Protein AF-X1SA80-F1 (afdb_monomer)

InterPro domains:
  IPR015421 Pyridoxal phosphate-dependent transferase, major domain [G3DSA:3.40.640.10] (35-55)
  IPR015422 Pyridoxal phosphate-dependent transferase, small domain [G3DSA:3.90.1150.10] (10-34)
  IPR015424 Pyridoxal phosphate-dependent transferase [SSF53383] (3-55)
  IPR039429 Serine hydroxymethyltransferase-like domain [PF00464] (7-55)
  IPR049943 Serine hydroxymethyltransferase-like [PTHR11680] (5-55)

Foldseek 3Di:
DPCPVVCVVPVPVVVVVVVVVVCVVPDDDDDPPDDDDDPVVVVVVPDPVVVDDDD

Solvent-accessible surface area (backbone atoms only — not comparable to full-atom values): 3710 Å² total; per-residue (Å²): 114,92,58,52,72,49,36,74,78,39,49,66,61,44,50,50,52,53,52,49,54,49,49,64,70,78,48,87,87,80,60,88,89,66,83,86,80,54,68,76,63,58,57,67,72,77,46,79,73,75,79,60,85,86,131

Radius of gyration: 14.65 Å; Cα contacts (8 Å, |Δi|>4): 12; chains: 1; bounding box: 30×32×28 Å

Organism: NCBI:txid412755

Sequence (55 aa):
MPYEHLRSVDPEVAEAIKRELWKQREHLELIPSENRVSLAVMETLANPMQNNYAE

Structure (mmCIF, N/CA/C/O backbone):
data_AF-X1SA80-F1
#
_entry.id   AF-X1SA80-F1
#
loop_
_atom_site.group_PDB
_atom_site.id
_atom_site.type_symbol
_atom_site.label_atom_id
_atom_site.label_alt_id
_atom_site.label_comp_id
_atom_site.label_asym_id
_atom_site.label_entity_id
_atom_site.label_seq_id
_atom_site.pdbx_PDB_ins_code
_atom_site.Cartn_x
_atom_site.Cartn_y
_atom_site.Cartn_z
_atom_site.occupancy
_atom_site.B_iso_or_equiv
_atom_site.auth_seq_id
_atom_site.auth_comp_id
_atom_site.auth_asym_id
_atom_site.auth_atom_id
_atom_site.pdbx_PDB_model_num
ATOM 1 N N . MET A 1 1 ? -16.924 -2.169 2.556 1.00 53.34 1 MET A N 1
ATOM 2 C CA . MET A 1 1 ? -16.075 -1.241 1.742 1.00 53.34 1 MET A CA 1
ATOM 3 C C . MET A 1 1 ? -14.612 -1.672 1.863 1.00 53.34 1 MET A C 1
ATOM 5 O O . MET A 1 1 ? -14.314 -2.334 2.852 1.00 53.34 1 MET A O 1
ATOM 9 N N . PRO A 1 2 ? -13.690 -1.345 0.931 1.00 77.25 2 PRO A N 1
ATOM 10 C CA . PRO A 1 2 ? -12.266 -1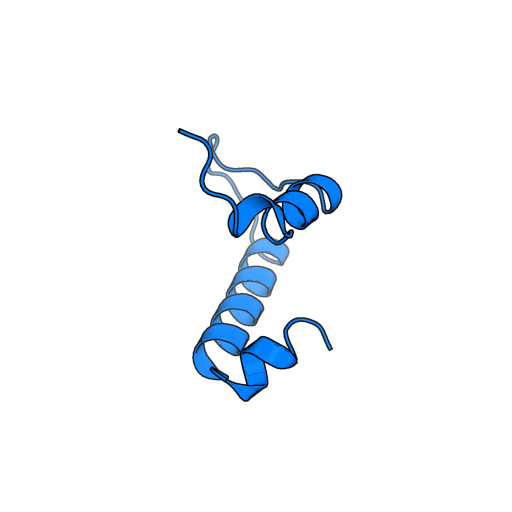.576 1.192 1.00 77.25 2 PRO A CA 1
ATOM 11 C C . PRO A 1 2 ? -11.864 -0.905 2.519 1.00 77.25 2 PRO A C 1
ATOM 13 O O . PRO A 1 2 ? -12.347 0.186 2.827 1.00 77.25 2 PRO A O 1
ATOM 16 N N . TYR A 1 3 ? -11.033 -1.590 3.310 1.00 89.38 3 TYR A N 1
ATOM 17 C CA . TYR A 1 3 ? -10.505 -1.135 4.608 1.00 89.38 3 TYR A CA 1
ATOM 18 C C . TYR A 1 3 ? -11.524 -0.958 5.748 1.00 89.38 3 TYR A C 1
ATOM 20 O O . TYR A 1 3 ? -11.280 -0.185 6.665 1.00 89.38 3 TYR A O 1
ATOM 28 N N . GLU A 1 4 ? -12.657 -1.663 5.748 1.00 93.44 4 GLU A N 1
ATOM 29 C CA . GLU A 1 4 ? -13.683 -1.501 6.794 1.00 93.44 4 GLU A CA 1
ATOM 30 C C . GLU A 1 4 ? -13.198 -1.876 8.202 1.00 93.44 4 GLU A C 1
ATOM 32 O O . GLU A 1 4 ? -13.409 -1.112 9.144 1.00 93.44 4 GLU A O 1
ATOM 37 N N . HIS A 1 5 ? -12.469 -2.989 8.327 1.00 95.56 5 HIS A N 1
ATOM 38 C CA . HIS A 1 5 ? -11.827 -3.377 9.584 1.00 95.56 5 HIS A CA 1
ATOM 39 C C . HIS A 1 5 ? -10.811 -2.329 10.047 1.00 95.56 5 HIS A C 1
ATOM 41 O O . HIS A 1 5 ? -10.868 -1.893 11.193 1.00 95.56 5 HIS A O 1
ATOM 47 N N . LEU A 1 6 ? -9.945 -1.860 9.141 1.00 95.88 6 LEU A N 1
ATOM 48 C CA . LEU A 1 6 ? -8.971 -0.816 9.454 1.00 95.88 6 LEU A CA 1
ATOM 49 C C . LEU A 1 6 ? -9.665 0.474 9.894 1.00 95.88 6 LEU A C 1
ATOM 51 O O . LEU A 1 6 ? -9.341 0.990 10.946 1.00 95.88 6 LEU A O 1
ATOM 55 N N . ARG A 1 7 ? -10.683 0.942 9.166 1.00 96.94 7 ARG A N 1
ATOM 56 C CA . ARG A 1 7 ? -11.422 2.169 9.492 1.00 96.94 7 ARG A CA 1
ATOM 57 C C . ARG A 1 7 ? -12.101 2.115 10.862 1.00 96.94 7 ARG A C 1
ATOM 59 O O . ARG A 1 7 ? -12.272 3.157 11.482 1.00 96.94 7 ARG A O 1
ATOM 66 N N . SER A 1 8 ? -12.521 0.930 11.313 1.00 97.44 8 SER A N 1
ATOM 67 C CA . SER A 1 8 ? -13.117 0.765 12.647 1.00 97.44 8 SER A CA 1
ATOM 68 C C . SER A 1 8 ? -12.104 0.889 13.788 1.00 97.44 8 SER A C 1
ATOM 70 O O . SE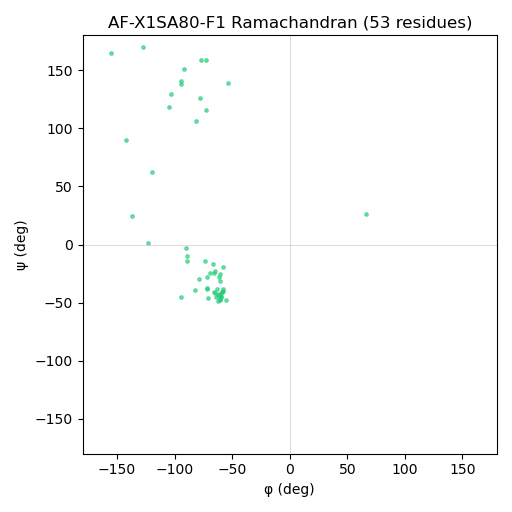R A 1 8 ? -12.482 1.297 14.881 1.00 97.44 8 SER A O 1
ATOM 72 N N . VAL A 1 9 ? -10.837 0.554 13.531 1.00 98.25 9 VAL A N 1
ATOM 73 C CA . VAL A 1 9 ? -9.747 0.592 14.518 1.00 98.25 9 VAL A CA 1
ATOM 74 C C . VAL A 1 9 ? -8.989 1.918 14.442 1.00 98.25 9 VAL A C 1
ATOM 76 O O . VAL A 1 9 ? -8.720 2.532 15.468 1.00 98.25 9 VAL A O 1
ATOM 79 N N . ASP A 1 10 ? -8.680 2.360 13.226 1.00 98.19 10 ASP A N 1
ATOM 80 C CA . ASP A 1 10 ? -7.925 3.565 12.905 1.00 98.19 10 ASP A CA 1
ATOM 81 C C . ASP A 1 10 ? -8.511 4.254 11.648 1.00 98.19 10 ASP A C 1
ATOM 83 O O . ASP A 1 10 ? -8.140 3.954 10.501 1.00 98.19 10 ASP A O 1
ATOM 87 N N . PRO A 1 11 ? -9.482 5.166 11.832 1.00 97.12 11 PRO A N 1
ATOM 88 C CA . PRO A 1 11 ? -10.095 5.893 10.725 1.00 97.12 11 PRO A CA 1
ATOM 89 C C . PRO A 1 11 ? -9.145 6.899 10.061 1.00 97.12 11 PRO A C 1
ATOM 91 O O . PRO A 1 11 ? -9.340 7.211 8.884 1.00 97.12 11 PRO A O 1
ATOM 94 N N . GLU A 1 12 ? -8.128 7.397 10.772 1.00 98.00 12 GLU A N 1
ATOM 95 C CA . GLU A 1 12 ? -7.178 8.375 10.233 1.00 98.00 12 GLU A CA 1
ATOM 96 C C . GLU A 1 12 ? -6.261 7.725 9.196 1.00 98.00 12 GLU A C 1
ATOM 98 O O . GLU A 1 12 ? -6.124 8.237 8.079 1.00 98.00 12 GLU A O 1
ATOM 103 N N . VAL A 1 13 ? -5.715 6.545 9.511 1.00 97.62 13 VAL A N 1
ATOM 104 C CA . VAL A 1 13 ? -4.892 5.771 8.569 1.00 97.62 13 VAL A CA 1
ATOM 105 C C . VAL A 1 13 ? -5.720 5.301 7.373 1.00 97.62 13 VAL A C 1
ATOM 107 O O . VAL A 1 13 ? -5.264 5.396 6.230 1.00 97.62 13 VAL A O 1
ATOM 110 N N . ALA A 1 14 ? -6.958 4.846 7.594 1.00 97.25 14 ALA A N 1
ATOM 111 C CA . ALA A 1 14 ? -7.845 4.448 6.499 1.00 97.25 14 ALA A CA 1
ATOM 112 C C . ALA A 1 14 ? -8.099 5.601 5.505 1.00 97.25 14 ALA A C 1
ATOM 114 O O . ALA A 1 14 ? -8.093 5.394 4.287 1.00 97.25 14 ALA A O 1
ATOM 115 N N . GLU A 1 15 ? -8.294 6.821 6.010 1.00 96.75 15 GLU A N 1
ATOM 116 C CA . GLU A 1 15 ? -8.483 8.010 5.177 1.00 96.75 15 GLU A CA 1
ATOM 117 C C . GLU A 1 15 ? -7.179 8.439 4.482 1.00 96.75 15 GLU A C 1
ATOM 119 O O . GLU A 1 15 ? -7.208 8.805 3.305 1.00 96.75 15 GLU A O 1
ATOM 124 N N . ALA A 1 16 ? -6.027 8.328 5.151 1.00 97.75 16 ALA A N 1
ATOM 125 C CA . ALA A 1 16 ? -4.723 8.591 4.540 1.00 97.75 16 ALA A CA 1
ATOM 126 C C . ALA A 1 16 ? -4.449 7.664 3.340 1.00 97.75 16 ALA A C 1
ATOM 128 O O . ALA A 1 16 ? -4.087 8.146 2.265 1.00 97.75 16 ALA A O 1
ATOM 129 N N . ILE A 1 17 ? -4.716 6.358 3.476 1.00 96.62 17 ILE A N 1
ATOM 130 C CA . ILE A 1 17 ? -4.582 5.379 2.380 1.00 96.62 17 ILE A CA 1
ATOM 131 C C . ILE A 1 17 ? -5.494 5.747 1.205 1.00 96.62 17 ILE A C 1
ATOM 133 O O . ILE A 1 17 ? -5.076 5.716 0.047 1.00 96.62 17 ILE A O 1
ATOM 137 N N . LYS A 1 18 ? -6.746 6.126 1.486 1.00 95.75 18 LYS A N 1
ATOM 138 C CA . LYS A 1 18 ? -7.705 6.523 0.448 1.00 95.75 18 LYS A CA 1
ATOM 139 C C . LYS A 1 18 ? -7.231 7.758 -0.325 1.00 95.75 18 LYS A C 1
ATOM 141 O O . LYS A 1 18 ? -7.356 7.790 -1.551 1.00 95.75 18 LYS A O 1
ATOM 146 N N . ARG A 1 19 ? -6.691 8.762 0.373 1.00 96.69 19 ARG A N 1
ATOM 147 C CA . ARG A 1 19 ? -6.133 9.975 -0.246 1.00 96.69 19 ARG A CA 1
ATOM 148 C C . ARG A 1 19 ? -4.900 9.667 -1.087 1.00 96.69 19 ARG A C 1
ATOM 150 O O . ARG A 1 19 ? -4.786 10.193 -2.190 1.00 96.69 19 ARG A O 1
ATOM 157 N N . GLU A 1 20 ? -4.024 8.789 -0.608 1.00 97.06 20 GLU A N 1
ATOM 158 C CA . GLU A 1 20 ? -2.842 8.361 -1.359 1.00 97.06 20 GLU A CA 1
ATOM 159 C C . GLU A 1 20 ? -3.228 7.614 -2.639 1.00 97.06 20 GLU A C 1
ATOM 161 O O . GLU A 1 20 ? -2.736 7.941 -3.715 1.00 97.06 20 GLU A O 1
ATOM 166 N N . LEU A 1 21 ? -4.182 6.682 -2.557 1.00 95.12 21 LEU A N 1
ATOM 167 C CA . LEU A 1 21 ? -4.696 5.973 -3.730 1.00 95.12 21 LEU A CA 1
ATOM 168 C C . LEU A 1 21 ? -5.280 6.937 -4.770 1.00 95.12 21 LEU A C 1
ATOM 170 O O . LEU A 1 21 ? -5.081 6.750 -5.969 1.00 95.12 21 LEU A O 1
ATOM 174 N N . TRP A 1 22 ? -6.011 7.959 -4.320 1.00 96.19 22 TRP A N 1
ATOM 175 C CA . TRP A 1 22 ? -6.519 9.004 -5.206 1.00 96.19 22 TRP A CA 1
ATOM 176 C C . TRP A 1 22 ? -5.374 9.780 -5.867 1.00 96.19 22 TRP A C 1
ATOM 178 O O . TRP A 1 22 ? -5.341 9.893 -7.089 1.00 96.19 22 TRP A O 1
ATOM 188 N N . LYS A 1 23 ? -4.386 10.230 -5.083 1.00 96.81 23 LYS A N 1
ATOM 189 C CA . LYS A 1 23 ? -3.197 10.932 -5.589 1.00 96.81 23 LYS A CA 1
ATOM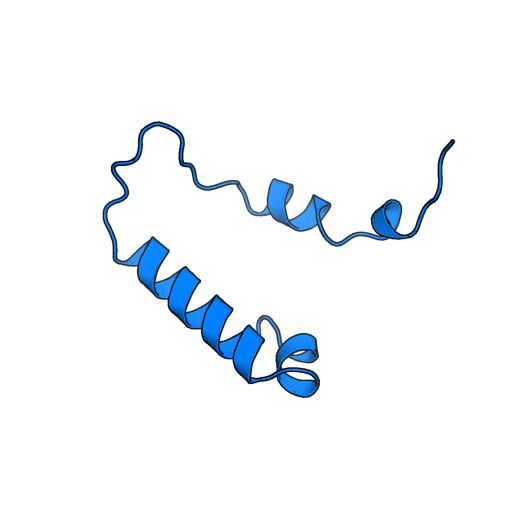 190 C C . LYS A 1 23 ? -2.470 10.109 -6.654 1.00 96.81 23 LYS A C 1
ATOM 192 O O . LYS A 1 23 ? -2.188 10.624 -7.727 1.00 96.81 23 LYS A O 1
ATOM 197 N N . GLN A 1 24 ? -2.234 8.823 -6.397 1.00 96.31 24 GLN A N 1
ATOM 198 C CA . GLN A 1 24 ? -1.560 7.928 -7.341 1.00 96.31 24 GLN A CA 1
ATOM 199 C C . GLN A 1 24 ? -2.357 7.676 -8.625 1.00 96.31 24 GLN A C 1
ATOM 201 O O . GLN A 1 24 ? -1.759 7.319 -9.637 1.00 96.31 24 GLN A O 1
ATOM 206 N N . ARG A 1 25 ? -3.690 7.813 -8.602 1.00 95.12 25 ARG A N 1
ATOM 207 C CA . ARG A 1 25 ? -4.549 7.653 -9.788 1.00 95.12 25 ARG A CA 1
ATOM 208 C C . ARG A 1 25 ? -4.603 8.910 -10.644 1.00 95.12 25 ARG A C 1
ATOM 210 O O . ARG A 1 25 ? -4.576 8.798 -11.864 1.00 95.12 25 ARG A O 1
ATOM 217 N N . GLU A 1 26 ? -4.649 10.072 -10.003 1.00 97.19 26 GLU A N 1
ATOM 218 C CA . GLU A 1 26 ? -4.796 11.362 -10.684 1.00 97.19 26 GLU A CA 1
ATOM 219 C C . GLU A 1 26 ? -3.452 12.000 -11.071 1.00 97.19 26 GLU A C 1
ATOM 221 O O . GLU A 1 26 ? -3.417 12.936 -11.868 1.00 97.19 26 GLU A O 1
ATOM 226 N N . HIS A 1 27 ? -2.335 11.517 -10.518 1.00 94.69 27 HIS A N 1
ATOM 227 C CA . HIS A 1 27 ? -0.999 12.020 -10.827 1.00 94.69 27 HIS A CA 1
ATOM 228 C C . HIS A 1 27 ? -0.303 11.205 -11.927 1.00 94.69 27 HIS A C 1
ATOM 230 O O . HIS A 1 27 ? -0.366 9.972 -11.959 1.00 94.69 27 HIS A O 1
ATOM 236 N N . LEU A 1 28 ? 0.410 11.907 -12.813 1.00 95.31 28 LEU A N 1
ATOM 237 C CA . LEU A 1 28 ? 1.340 11.292 -13.753 1.00 95.31 28 LEU A CA 1
ATOM 238 C C . LEU A 1 28 ? 2.662 11.020 -13.034 1.00 95.31 28 LEU A C 1
ATOM 240 O O . LEU A 1 28 ? 3.420 11.950 -12.778 1.00 95.31 28 LEU A O 1
ATOM 244 N N . GLU A 1 29 ? 2.931 9.752 -12.738 1.00 95.69 29 GLU A N 1
ATOM 245 C CA . GLU A 1 29 ? 4.165 9.348 -12.068 1.00 95.69 29 GLU A CA 1
ATOM 246 C C . GLU A 1 29 ? 5.345 9.329 -13.050 1.00 95.69 29 GLU A C 1
ATOM 248 O O . GLU A 1 29 ? 5.267 8.704 -14.111 1.00 95.69 29 GLU A O 1
ATOM 253 N N . LEU A 1 30 ? 6.426 10.033 -12.703 1.00 97.00 30 LEU A N 1
ATOM 254 C CA . LEU A 1 30 ? 7.620 10.203 -13.544 1.00 97.00 30 LEU A CA 1
ATOM 255 C C . LEU A 1 30 ? 8.905 9.739 -12.849 1.00 97.00 30 LEU A C 1
ATOM 257 O O . LEU A 1 30 ? 9.985 9.845 -13.435 1.00 97.00 30 LEU A O 1
ATOM 261 N N . ILE A 1 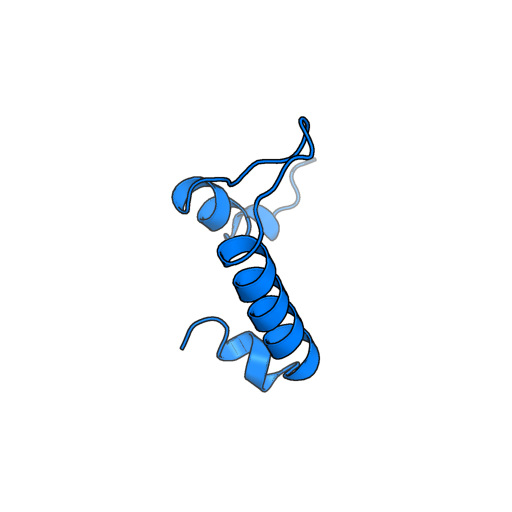31 ? 8.812 9.223 -11.622 1.00 97.62 31 ILE A N 1
ATOM 262 C CA . ILE A 1 31 ? 9.952 8.654 -10.910 1.00 97.62 31 ILE A CA 1
ATOM 263 C C . ILE A 1 31 ? 10.316 7.301 -11.555 1.00 97.62 31 ILE A C 1
ATOM 265 O O . ILE A 1 31 ? 9.531 6.357 -11.475 1.00 97.62 31 ILE A O 1
ATOM 269 N N . PRO A 1 32 ? 11.509 7.145 -12.169 1.00 96.69 32 PRO A N 1
ATOM 270 C CA . PRO A 1 32 ? 11.834 5.948 -12.958 1.00 96.69 32 PRO A CA 1
ATOM 271 C C . PRO A 1 32 ? 11.898 4.643 -12.159 1.00 96.69 32 PRO A C 1
ATOM 273 O O . PRO A 1 32 ? 11.799 3.560 -12.730 1.00 96.69 32 PRO A O 1
ATOM 276 N N . SER A 1 33 ? 12.129 4.737 -10.850 1.00 97.69 33 SER A N 1
ATOM 277 C CA . SER A 1 33 ? 12.222 3.590 -9.947 1.00 97.69 33 SER A CA 1
ATOM 278 C C . SER A 1 33 ? 10.880 3.166 -9.350 1.00 97.69 33 SER A C 1
ATOM 280 O O . SER A 1 33 ? 10.823 2.128 -8.695 1.00 97.69 33 SER A O 1
ATOM 282 N N . GLU A 1 34 ? 9.820 3.956 -9.528 1.00 97.62 34 GLU A N 1
ATOM 283 C CA . GLU A 1 34 ? 8.495 3.642 -8.996 1.00 97.62 34 GLU A CA 1
ATOM 284 C C . GLU A 1 34 ? 7.647 2.857 -9.995 1.00 97.62 34 GLU A C 1
ATOM 286 O O . GLU A 1 34 ? 7.818 2.943 -11.212 1.00 97.62 34 GLU A O 1
ATOM 291 N N . ASN A 1 35 ? 6.733 2.039 -9.470 1.00 96.19 35 ASN A N 1
ATOM 292 C CA . ASN A 1 35 ? 5.852 1.223 -10.291 1.00 96.19 35 ASN A CA 1
ATOM 293 C C . ASN A 1 35 ? 4.553 0.865 -9.555 1.00 96.19 35 ASN A C 1
ATOM 295 O O . ASN A 1 35 ? 4.457 0.960 -8.331 1.00 96.19 35 ASN A O 1
ATOM 299 N N . ARG A 1 36 ? 3.556 0.396 -10.309 1.00 95.44 36 ARG A N 1
ATOM 300 C CA . ARG A 1 36 ? 2.295 -0.133 -9.782 1.00 95.44 36 ARG A CA 1
ATOM 301 C C . ARG A 1 36 ? 2.310 -1.653 -9.882 1.00 95.44 36 ARG A C 1
ATOM 303 O O . ARG A 1 36 ? 2.383 -2.215 -10.972 1.00 95.44 36 ARG A O 1
ATOM 310 N N . VAL A 1 37 ? 2.230 -2.320 -8.738 1.00 96.81 37 VAL A N 1
ATOM 311 C CA . VAL A 1 37 ? 2.141 -3.783 -8.680 1.00 96.81 37 VAL A CA 1
ATOM 312 C C . VAL A 1 37 ? 0.730 -4.270 -9.025 1.00 96.81 37 VAL A C 1
ATOM 314 O O . VAL A 1 37 ? -0.247 -3.524 -8.930 1.00 96.81 37 VAL A O 1
ATOM 317 N N . SER A 1 38 ? 0.608 -5.535 -9.429 1.00 97.12 38 SER A N 1
ATOM 318 C CA . SER A 1 38 ? -0.696 -6.154 -9.676 1.00 97.12 38 SER A CA 1
ATOM 319 C C . SER A 1 38 ? -1.436 -6.444 -8.365 1.00 97.12 38 SER A C 1
ATOM 321 O O . SER A 1 38 ? -0.825 -6.581 -7.304 1.00 97.12 38 SER A O 1
ATOM 323 N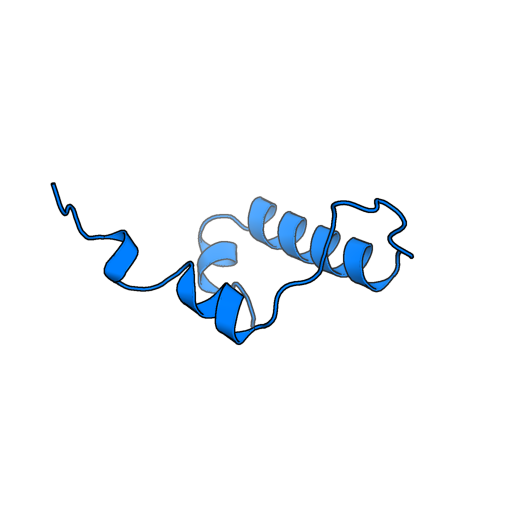 N . LEU A 1 39 ? -2.762 -6.594 -8.443 1.00 94.12 39 LEU A N 1
ATOM 324 C CA . LEU A 1 39 ? -3.570 -7.016 -7.292 1.00 94.12 39 LEU A CA 1
ATOM 325 C C . LEU A 1 39 ? -3.107 -8.368 -6.739 1.00 94.12 39 LEU A C 1
ATOM 327 O O . LEU A 1 39 ? -2.979 -8.500 -5.530 1.00 94.12 39 LEU A O 1
ATOM 331 N N . ALA A 1 40 ? -2.748 -9.313 -7.614 1.00 96.25 40 ALA A N 1
ATOM 332 C CA . ALA A 1 40 ? -2.239 -10.622 -7.207 1.00 96.25 40 ALA A CA 1
ATOM 333 C C . ALA A 1 40 ? -0.975 -10.518 -6.334 1.00 96.25 40 ALA A C 1
ATOM 335 O O . ALA A 1 40 ? -0.842 -11.257 -5.369 1.00 96.25 40 ALA A O 1
ATOM 336 N N . VAL A 1 41 ? -0.064 -9.582 -6.635 1.00 96.88 41 VAL A N 1
ATOM 337 C CA . VAL A 1 41 ? 1.126 -9.334 -5.800 1.00 96.88 41 VAL A CA 1
ATOM 338 C C . VAL A 1 41 ? 0.746 -8.645 -4.485 1.00 96.88 41 VAL A C 1
ATOM 340 O O . VAL A 1 41 ? 1.294 -8.979 -3.441 1.00 96.88 41 VAL A O 1
ATOM 343 N N . MET A 1 42 ? -0.210 -7.710 -4.493 1.00 95.25 42 MET A N 1
ATOM 344 C CA . MET A 1 42 ? -0.678 -7.077 -3.249 1.00 95.25 42 MET A CA 1
ATOM 345 C C . MET A 1 42 ? -1.341 -8.078 -2.294 1.00 95.25 42 MET A C 1
ATOM 347 O O . MET A 1 42 ? -1.124 -8.005 -1.086 1.00 95.25 42 MET A O 1
ATOM 351 N N . GLU A 1 43 ? -2.109 -9.036 -2.817 1.00 94.12 43 G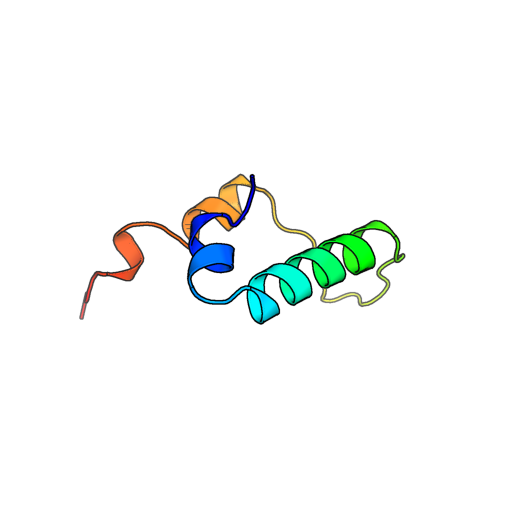LU A N 1
ATOM 3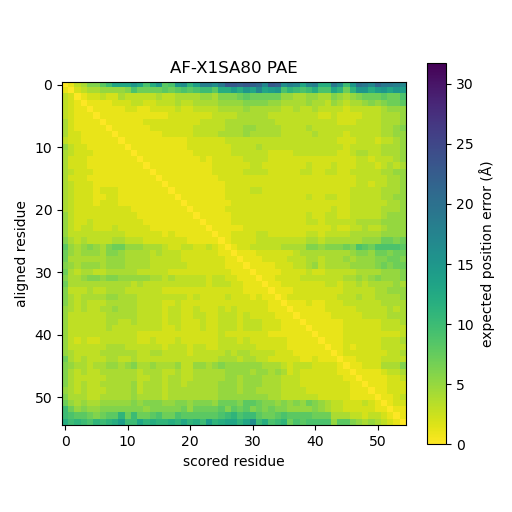52 C CA . GLU A 1 43 ? -2.774 -10.080 -2.023 1.00 94.12 43 GLU A CA 1
ATOM 353 C C . GLU A 1 43 ? -1.778 -10.964 -1.257 1.00 94.12 43 GLU A C 1
ATOM 355 O O . GLU A 1 43 ? -2.095 -11.456 -0.172 1.00 94.12 43 GLU A O 1
ATOM 360 N N . THR A 1 44 ? -0.542 -11.124 -1.750 1.00 94.81 44 THR A N 1
ATOM 361 C CA . THR A 1 44 ? 0.471 -11.92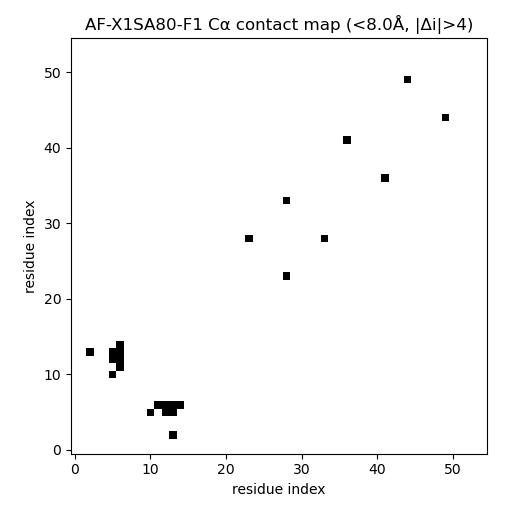2 -1.044 1.00 94.81 44 THR A CA 1
ATOM 362 C C . THR A 1 44 ? 1.041 -11.232 0.195 1.00 94.81 44 THR A C 1
ATOM 364 O O . THR A 1 44 ? 1.706 -11.890 0.990 1.00 94.81 44 THR A O 1
ATOM 367 N N . LEU A 1 45 ? 0.824 -9.927 0.383 1.00 94.62 45 LEU A N 1
ATOM 368 C CA . LEU A 1 45 ? 1.390 -9.193 1.522 1.00 94.62 45 LEU A CA 1
ATOM 369 C C . LEU A 1 45 ? 0.619 -9.425 2.828 1.00 94.62 45 LEU A C 1
ATOM 371 O O . LEU A 1 45 ? 1.214 -9.380 3.898 1.00 94.62 45 LEU A O 1
ATOM 375 N N . ALA A 1 46 ? -0.687 -9.693 2.753 1.00 91.62 46 ALA A N 1
ATOM 376 C CA . ALA A 1 46 ? -1.571 -9.821 3.914 1.00 91.62 46 ALA A CA 1
ATOM 377 C C . ALA A 1 46 ? -2.203 -11.219 3.986 1.00 91.62 46 ALA A C 1
ATOM 379 O O . ALA A 1 46 ? -3.419 -11.380 3.891 1.00 91.62 46 ALA A O 1
ATOM 380 N N . ASN A 1 47 ? -1.365 -12.244 4.140 1.00 94.25 47 ASN A N 1
ATOM 381 C CA . ASN A 1 47 ? -1.799 -13.637 4.242 1.00 94.25 47 ASN A CA 1
ATOM 382 C C . ASN A 1 47 ? -1.202 -14.327 5.493 1.00 94.25 47 ASN A C 1
ATOM 384 O O . ASN A 1 47 ? -0.302 -13.770 6.128 1.00 94.25 47 ASN A O 1
ATOM 388 N N . PRO A 1 48 ? -1.664 -15.542 5.856 1.00 96.75 48 PRO A N 1
ATOM 389 C CA . PRO A 1 48 ? -1.212 -16.237 7.064 1.00 96.75 48 PRO A CA 1
ATOM 390 C C . PRO A 1 48 ? 0.297 -16.502 7.162 1.00 96.75 48 PRO A C 1
ATOM 392 O O . PRO A 1 48 ? 0.785 -16.714 8.270 1.00 96.75 48 PRO A O 1
ATOM 395 N N . MET A 1 49 ? 1.049 -16.467 6.054 1.00 95.50 49 MET A N 1
ATOM 396 C CA . MET A 1 49 ? 2.510 -16.619 6.076 1.00 95.50 49 MET A CA 1
ATOM 397 C C . MET A 1 49 ? 3.193 -15.519 6.901 1.00 95.50 49 MET A C 1
ATOM 399 O O . MET A 1 49 ? 4.258 -15.769 7.452 1.00 95.50 49 MET A O 1
ATOM 403 N N . GLN A 1 50 ? 2.574 -14.340 7.046 1.00 94.62 50 GLN A N 1
ATOM 404 C CA . GLN A 1 50 ? 3.084 -13.240 7.881 1.00 94.62 50 GLN A CA 1
ATOM 405 C C . GLN A 1 50 ? 3.089 -13.559 9.386 1.00 94.62 50 GLN A C 1
ATOM 407 O O . GLN A 1 50 ? 3.774 -12.889 10.151 1.00 94.62 50 GLN A O 1
ATOM 412 N N . ASN A 1 51 ? 2.348 -14.581 9.822 1.00 96.06 51 ASN A N 1
ATOM 413 C CA . ASN A 1 51 ? 2.304 -14.996 11.227 1.00 96.06 51 ASN A CA 1
ATOM 414 C C . ASN A 1 51 ? 3.363 -16.053 11.562 1.00 96.06 51 ASN A C 1
ATOM 416 O O . ASN A 1 51 ? 3.425 -16.519 12.700 1.00 96.06 51 ASN A O 1
ATOM 420 N N . ASN A 1 52 ? 4.135 -16.498 10.569 1.00 94.00 52 ASN A N 1
ATOM 421 C CA . ASN A 1 52 ? 5.034 -17.626 10.720 1.00 94.00 52 ASN A CA 1
ATOM 422 C C . ASN A 1 52 ? 6.455 -17.175 11.081 1.00 94.00 52 ASN A C 1
ATOM 424 O O . ASN A 1 52 ? 6.987 -16.245 10.480 1.00 94.00 52 ASN A O 1
ATOM 428 N N . TYR A 1 53 ? 7.090 -17.893 12.006 1.00 93.44 53 TYR A N 1
ATOM 429 C CA . TYR A 1 53 ? 8.529 -17.813 12.259 1.00 93.44 53 TYR A CA 1
ATOM 430 C C . TYR A 1 53 ? 9.195 -19.042 11.628 1.00 93.44 53 TYR A C 1
ATOM 432 O O . TYR A 1 53 ? 8.707 -20.154 11.824 1.00 93.44 53 TYR A O 1
ATOM 440 N N . ALA A 1 54 ? 10.248 -18.853 10.830 1.00 91.12 54 ALA A N 1
ATOM 441 C CA . ALA A 1 54 ? 10.791 -19.903 9.957 1.00 91.12 54 ALA A CA 1
ATOM 442 C C . ALA A 1 54 ? 12.329 -19.996 9.948 1.00 91.12 54 ALA A C 1
ATOM 444 O O . ALA A 1 54 ? 12.896 -20.463 8.960 1.00 91.12 54 ALA A O 1
ATOM 445 N N . GLU A 1 55 ? 12.991 -19.536 11.012 1.00 79.00 55 GLU A N 1
ATOM 446 C CA . GLU A 1 55 ? 14.406 -19.864 11.264 1.00 79.00 55 GLU A CA 1
ATOM 447 C C . GLU A 1 55 ? 14.577 -21.273 11.841 1.00 79.00 55 GLU A C 1
ATOM 449 O O . GLU A 1 55 ? 13.668 -21.732 12.575 1.00 79.00 55 GLU A O 1
#

Mean predicted aligned error: 3.36 Å

Secondary structure (DSSP, 8-state):
-TTHHHHHH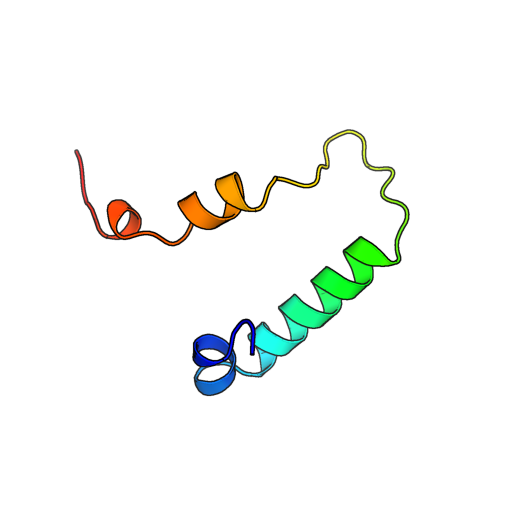-HHHHHHHHHHHHHHHHS----TT-----HHHHHTTSSGGGG----

pLDDT: mean 94.42, std 6.73, range [53.34, 98.25]